Protein AF-A0A9W8LZZ2-F1 (afdb_monomer)

pLDDT: mean 73.95, std 19.13, range [32.88, 95.12]

Organism: NCBI:txid2650707

Foldseek 3Di:
DAPLVVLLVVLLVLQVCQQQHPDPVSGDDLDPPQLNSQCPDDPVSNVVSSCQLLQDLVSVCVRTLVNGDPVVVVSSVLSSQSSCLSQVDPQLPPPDDPPPDDDDDDDDDDDDDPDDPPDDSVVRSVVCRVVSVVSSVVVVVVVD

Sequence (144 aa):
RTALDDWESLLYVVCWLATFGIRSEDRRSLDENLSISLWDTNEVDAAKAKRGHMDDSRVFEDDIANKFQPHYKLLKGLAIGLHRRLFLHPGCEGARFGLATDEEIPLLDSEDTGSLPKTDPLVERSKHVNAIVTNLVDFLYFKQ

Mean predicted aligned error: 11.67 Å

Radius of gyration: 17.59 Å; Cα contacts (8 Å, |Δi|>4): 118; chains: 1; bounding box: 60×38×33 Å

Structure (mmCIF, N/CA/C/O backbone):
data_AF-A0A9W8LZZ2-F1
#
_entry.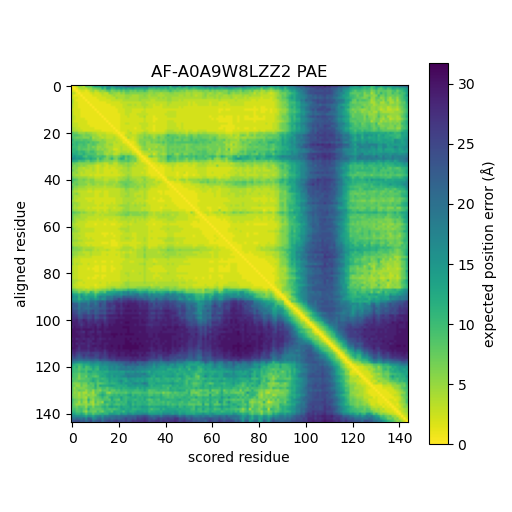id   AF-A0A9W8LZZ2-F1
#
loop_
_atom_site.group_PDB
_atom_site.id
_atom_site.type_symbol
_atom_site.label_atom_id
_atom_site.label_alt_id
_atom_site.label_comp_id
_atom_site.label_asym_id
_atom_site.label_entity_id
_atom_site.label_seq_id
_atom_site.pdbx_PDB_ins_code
_atom_site.Cartn_x
_atom_site.Cartn_y
_atom_site.Cartn_z
_atom_site.occupancy
_atom_site.B_iso_or_equiv
_atom_site.auth_seq_id
_atom_site.auth_comp_id
_atom_site.auth_asym_id
_atom_site.auth_atom_id
_atom_site.pdbx_PDB_model_num
ATOM 1 N N . ARG A 1 1 ? -0.310 5.705 -17.202 1.00 57.41 1 ARG A N 1
ATOM 2 C CA . ARG A 1 1 ? -1.059 4.666 -16.474 1.00 57.41 1 ARG A CA 1
ATOM 3 C C . ARG A 1 1 ? -0.621 3.313 -17.008 1.00 57.41 1 ARG A C 1
ATOM 5 O O . ARG A 1 1 ? -0.797 3.061 -18.195 1.00 57.41 1 ARG A O 1
ATOM 12 N N . THR A 1 2 ? 0.055 2.530 -16.181 1.00 75.44 2 THR A N 1
ATOM 13 C CA . THR A 1 2 ? 0.660 1.234 -16.502 1.00 75.44 2 THR A CA 1
ATOM 14 C C . THR A 1 2 ? 0.028 0.139 -15.643 1.00 75.44 2 THR A C 1
ATOM 16 O O . THR A 1 2 ? -0.588 0.442 -14.625 1.00 75.44 2 THR A O 1
ATOM 19 N N . ALA A 1 3 ? 0.224 -1.133 -16.001 1.00 74.56 3 ALA A N 1
ATOM 20 C CA . ALA A 1 3 ? -0.211 -2.243 -15.151 1.00 74.56 3 ALA A CA 1
ATOM 21 C C . ALA A 1 3 ? 0.404 -2.171 -13.737 1.00 74.56 3 ALA A C 1
ATOM 23 O O . ALA A 1 3 ? -0.246 -2.559 -12.771 1.00 74.56 3 ALA A O 1
ATOM 24 N N . LEU A 1 4 ? 1.627 -1.635 -13.590 1.00 78.00 4 LEU A N 1
ATOM 25 C CA . LEU A 1 4 ? 2.232 -1.399 -12.274 1.00 78.00 4 LEU A CA 1
ATOM 26 C C . LEU A 1 4 ? 1.455 -0.363 -11.458 1.00 78.00 4 LEU A C 1
ATOM 28 O O . LEU A 1 4 ? 1.286 -0.563 -10.261 1.00 78.00 4 LEU A O 1
ATOM 32 N N . ASP A 1 5 ? 0.955 0.698 -12.096 1.00 79.75 5 ASP A N 1
ATOM 33 C CA . ASP A 1 5 ? 0.160 1.729 -11.417 1.00 79.75 5 ASP A CA 1
ATOM 34 C C . ASP A 1 5 ? -1.146 1.132 -10.868 1.00 79.75 5 ASP A C 1
ATOM 36 O O . ASP A 1 5 ? -1.604 1.517 -9.791 1.00 79.75 5 ASP A O 1
ATOM 40 N N . ASP A 1 6 ? -1.739 0.167 -11.580 1.00 83.75 6 ASP A N 1
ATOM 41 C CA . ASP A 1 6 ? -2.954 -0.522 -11.138 1.00 83.75 6 ASP A CA 1
ATOM 42 C C . ASP A 1 6 ? -2.667 -1.481 -9.967 1.00 83.75 6 ASP A C 1
ATOM 44 O O . ASP A 1 6 ? -3.427 -1.511 -8.996 1.00 83.75 6 ASP A O 1
ATOM 48 N N . TRP A 1 7 ? -1.543 -2.207 -9.994 1.00 85.00 7 TRP A N 1
ATOM 49 C CA . TRP A 1 7 ? -1.111 -3.051 -8.870 1.00 85.00 7 TRP A CA 1
ATOM 50 C C . TRP A 1 7 ? -0.742 -2.245 -7.623 1.00 85.00 7 TRP A C 1
ATOM 52 O O . TRP A 1 7 ? -1.068 -2.637 -6.502 1.00 85.00 7 TRP A O 1
ATOM 62 N N . GLU A 1 8 ? -0.081 -1.108 -7.808 1.00 87.81 8 GLU A N 1
ATOM 63 C CA . GLU A 1 8 ? 0.249 -0.185 -6.730 1.00 87.81 8 GLU A CA 1
ATOM 64 C C . GLU A 1 8 ? -1.021 0.443 -6.137 1.00 87.81 8 GLU A C 1
ATOM 66 O O . GLU A 1 8 ? -1.189 0.483 -4.917 1.00 87.81 8 GLU A O 1
ATOM 71 N N . SER A 1 9 ? -1.975 0.828 -6.990 1.00 88.38 9 SER A N 1
ATOM 72 C CA . SER A 1 9 ? -3.296 1.295 -6.555 1.00 88.38 9 SER A CA 1
ATOM 73 C C . SER A 1 9 ? -4.041 0.227 -5.749 1.00 88.38 9 SER A C 1
ATOM 75 O O . SER A 1 9 ? -4.633 0.544 -4.716 1.00 88.38 9 SER A O 1
ATOM 77 N N . LEU A 1 10 ? -3.982 -1.044 -6.169 1.00 90.50 10 LEU A N 1
ATOM 78 C CA . LEU A 1 10 ? -4.553 -2.158 -5.411 1.00 90.50 10 LEU A CA 1
ATOM 79 C C . LEU A 1 10 ? -3.910 -2.278 -4.025 1.00 90.50 10 LEU A C 1
ATOM 81 O O . LEU A 1 10 ? -4.632 -2.415 -3.038 1.00 90.50 10 LEU A O 1
ATOM 85 N N . LEU A 1 11 ? -2.578 -2.199 -3.935 1.00 92.81 11 LEU A N 1
ATOM 86 C CA . LEU A 1 11 ? -1.879 -2.233 -2.651 1.00 92.81 11 LEU A CA 1
ATOM 87 C C . LEU A 1 11 ? -2.343 -1.090 -1.737 1.00 92.81 11 LEU A C 1
ATOM 89 O O . LEU A 1 11 ? -2.682 -1.349 -0.582 1.00 92.81 11 LEU A O 1
ATOM 93 N N . TYR A 1 12 ? -2.433 0.144 -2.245 1.00 93.31 12 TYR A N 1
ATOM 94 C CA . TYR A 1 12 ? -2.923 1.280 -1.458 1.00 93.31 12 TYR A CA 1
ATOM 95 C C . TYR A 1 12 ? -4.341 1.054 -0.930 1.00 93.31 12 TYR A C 1
ATOM 97 O O . TYR A 1 12 ? -4.598 1.280 0.254 1.00 93.31 12 TYR A O 1
ATOM 105 N N . VAL A 1 13 ? -5.248 0.556 -1.773 1.00 93.00 13 VAL A N 1
ATOM 106 C CA . VAL A 1 13 ? -6.630 0.254 -1.375 1.00 93.00 13 VAL A CA 1
ATOM 107 C C . VAL A 1 13 ? -6.671 -0.841 -0.309 1.00 93.00 13 VAL A C 1
ATOM 109 O O . VAL A 1 13 ? -7.367 -0.684 0.693 1.00 93.00 13 VAL A O 1
ATOM 112 N N . VAL A 1 14 ? -5.906 -1.925 -0.474 1.00 93.94 14 VAL A N 1
ATOM 113 C CA . VAL A 1 14 ? -5.834 -3.008 0.519 1.00 93.94 14 VAL A CA 1
ATOM 114 C C . VAL A 1 14 ? -5.322 -2.482 1.858 1.00 93.94 14 VAL A C 1
ATOM 116 O O . VAL A 1 14 ? -5.932 -2.769 2.885 1.00 93.94 14 VAL A O 1
ATOM 119 N N . CYS A 1 15 ? -4.250 -1.686 1.860 1.00 95.12 15 CYS A N 1
ATOM 120 C CA . CYS A 1 15 ? -3.691 -1.102 3.079 1.00 95.12 15 CYS A CA 1
ATOM 121 C C . CYS A 1 15 ? -4.690 -0.188 3.794 1.00 95.12 15 CYS A C 1
ATOM 123 O O . CYS A 1 15 ? -4.852 -0.278 5.014 1.00 95.12 15 CYS A O 1
ATOM 125 N N . TRP A 1 16 ? -5.393 0.651 3.032 1.00 94.38 16 TRP A N 1
ATOM 126 C CA . TRP A 1 16 ? -6.396 1.562 3.570 1.00 94.38 16 TRP A CA 1
ATOM 127 C C . TRP A 1 16 ? -7.559 0.804 4.210 1.00 94.38 16 TRP A C 1
ATOM 129 O O . TRP A 1 16 ? -7.871 0.993 5.386 1.00 94.38 16 TRP A O 1
ATOM 139 N N . LEU A 1 17 ? -8.159 -0.120 3.458 1.00 92.56 17 LEU A N 1
ATOM 140 C CA . LEU A 1 17 ? -9.308 -0.905 3.899 1.00 92.56 17 LEU A CA 1
ATOM 141 C C . LEU A 1 17 ? -8.969 -1.832 5.069 1.00 92.56 17 LEU A C 1
ATOM 143 O O . LEU A 1 17 ? -9.748 -1.943 6.013 1.00 92.56 17 LEU A O 1
ATOM 147 N N . ALA A 1 18 ? -7.801 -2.474 5.048 1.00 93.69 18 ALA A N 1
ATOM 148 C CA . ALA A 1 18 ? -7.378 -3.355 6.130 1.00 93.69 18 ALA A CA 1
ATOM 149 C C . ALA A 1 18 ? -7.044 -2.593 7.424 1.00 93.69 18 ALA A C 1
ATOM 151 O O . ALA A 1 18 ? -7.080 -3.184 8.504 1.00 93.69 18 ALA A O 1
ATOM 152 N N . THR A 1 19 ? -6.743 -1.295 7.342 1.00 93.81 19 THR A N 1
ATOM 153 C CA . THR A 1 19 ? -6.507 -0.451 8.521 1.00 93.81 19 THR A CA 1
ATOM 154 C C . THR A 1 19 ? -7.812 0.136 9.051 1.00 93.81 19 THR A C 1
ATOM 156 O O . THR A 1 19 ? -8.135 -0.036 10.229 1.00 93.81 19 THR A O 1
ATOM 159 N N . PHE A 1 20 ? -8.602 0.772 8.183 1.00 92.44 20 PHE A N 1
ATOM 160 C CA . PHE A 1 20 ? -9.794 1.520 8.585 1.00 92.44 20 PHE A CA 1
ATOM 161 C C . PHE A 1 20 ? -11.094 0.719 8.568 1.00 92.44 20 PHE A C 1
ATOM 163 O O . PHE A 1 20 ? -12.080 1.207 9.102 1.00 92.44 20 PHE A O 1
ATOM 170 N N . GLY A 1 21 ? -11.104 -0.503 8.039 1.00 88.88 21 GLY A N 1
ATOM 171 C CA . GLY A 1 21 ? -12.287 -1.363 8.006 1.00 88.88 21 GLY A CA 1
ATOM 172 C C . GLY A 1 21 ? -13.004 -1.342 6.659 1.00 88.88 21 GLY A C 1
ATOM 173 O O . GLY A 1 21 ? -13.178 -0.293 6.039 1.00 88.88 21 GLY A O 1
ATOM 174 N N . ILE A 1 22 ? -13.446 -2.522 6.217 1.00 84.75 22 ILE A N 1
ATOM 175 C CA . ILE A 1 22 ? -14.290 -2.688 5.021 1.00 84.75 22 ILE A CA 1
ATOM 176 C C . ILE A 1 22 ? -15.768 -2.585 5.402 1.00 84.75 22 ILE A C 1
ATOM 178 O O . ILE A 1 22 ? -16.575 -2.006 4.673 1.00 84.75 22 ILE A O 1
ATOM 182 N N . ARG A 1 23 ? -16.132 -3.172 6.546 1.00 83.06 23 ARG A N 1
ATOM 183 C CA . ARG A 1 23 ? -17.505 -3.209 7.055 1.00 83.06 23 ARG A CA 1
ATOM 184 C C . ARG A 1 23 ? -17.750 -2.026 7.981 1.00 83.06 23 ARG A C 1
ATOM 186 O O . ARG A 1 23 ? -16.837 -1.547 8.645 1.00 83.06 23 ARG A O 1
ATOM 193 N N . SER A 1 24 ? -19.004 -1.590 8.072 1.00 81.25 24 SER A N 1
ATOM 194 C CA . SER A 1 24 ? -19.400 -0.496 8.968 1.00 81.25 24 SER A CA 1
ATOM 195 C C . SER A 1 24 ? -19.089 -0.788 10.438 1.00 81.25 24 SER A C 1
ATOM 197 O O . SER A 1 24 ? -18.735 0.126 11.169 1.00 81.25 24 SER A O 1
ATOM 199 N N . GLU A 1 25 ? -19.199 -2.052 10.855 1.00 84.69 25 GLU A N 1
ATOM 200 C CA . GLU A 1 25 ? -18.903 -2.517 12.219 1.00 84.69 25 GLU A CA 1
ATOM 201 C C . GLU A 1 25 ? -17.411 -2.462 12.576 1.00 84.69 25 GLU A C 1
ATOM 203 O O . GLU A 1 25 ? -17.067 -2.259 13.736 1.00 84.69 25 GLU A O 1
ATOM 208 N N . ASP A 1 26 ? -16.539 -2.576 11.573 1.00 81.31 26 ASP A N 1
ATOM 209 C CA . ASP A 1 26 ? -15.085 -2.539 11.734 1.00 81.31 26 ASP A CA 1
ATOM 210 C C . ASP A 1 26 ? -14.530 -1.132 11.488 1.00 81.31 26 ASP A C 1
ATOM 212 O O . ASP A 1 26 ? -13.319 -0.922 11.529 1.00 81.31 26 ASP A O 1
ATOM 216 N N . ARG A 1 27 ? -15.380 -0.153 11.159 1.00 84.81 27 ARG A N 1
ATOM 217 C CA . ARG A 1 27 ? -14.911 1.136 10.660 1.00 84.81 27 ARG A CA 1
ATOM 218 C C . ARG A 1 27 ? -14.218 1.924 11.773 1.00 84.81 27 ARG A C 1
ATOM 220 O O . ARG A 1 27 ? -14.867 2.391 12.705 1.00 84.81 27 ARG A O 1
ATOM 227 N N . ARG A 1 28 ? -12.901 2.102 11.665 1.00 84.56 28 ARG A N 1
ATOM 228 C CA . ARG A 1 28 ? -12.136 3.001 12.537 1.00 84.56 28 ARG A CA 1
ATOM 229 C C . ARG A 1 28 ? -12.285 4.434 12.043 1.00 84.56 28 ARG A C 1
ATOM 231 O O . ARG A 1 28 ? -12.344 4.679 10.837 1.00 84.56 28 ARG A O 1
ATOM 238 N N . SER A 1 29 ? -12.321 5.380 12.975 1.00 81.69 29 SER A N 1
ATOM 239 C CA . SER A 1 29 ? -12.110 6.784 12.635 1.00 81.69 29 SER A CA 1
ATOM 240 C C . SER A 1 29 ? -10.706 6.970 12.063 1.00 81.69 29 SER A C 1
ATOM 242 O O . SER A 1 29 ? -9.791 6.207 12.381 1.00 81.69 29 SER A O 1
ATOM 244 N N . LEU A 1 30 ? -10.541 8.002 11.238 1.00 80.75 30 LEU A N 1
ATOM 245 C CA . LEU A 1 30 ? -9.220 8.510 10.891 1.00 80.75 30 LEU A CA 1
ATOM 246 C C . LEU A 1 30 ? -8.540 8.954 12.188 1.00 80.75 30 LEU A C 1
ATOM 248 O O . LEU A 1 30 ? -8.951 9.930 12.806 1.00 80.75 30 LEU A O 1
ATOM 252 N N . ASP A 1 31 ? -7.583 8.155 12.642 1.00 78.62 31 ASP A N 1
ATOM 253 C CA . ASP A 1 31 ? -6.747 8.441 13.801 1.00 78.62 31 ASP A CA 1
ATOM 254 C C . ASP A 1 31 ? -5.434 9.029 13.288 1.00 78.62 31 ASP A C 1
ATOM 256 O O . ASP A 1 31 ? -4.700 8.361 12.556 1.00 78.62 31 ASP A O 1
ATOM 260 N N . GLU A 1 32 ? -5.152 10.274 13.669 1.00 70.06 32 GLU A N 1
ATOM 261 C CA . GLU A 1 32 ? -3.938 11.003 13.284 1.00 70.06 32 GLU A CA 1
ATOM 262 C C . GLU A 1 32 ? -2.658 10.316 13.794 1.00 70.06 32 GLU A C 1
ATOM 264 O O . GLU A 1 32 ? -1.577 10.547 13.258 1.00 70.06 32 GLU A O 1
ATOM 269 N N . ASN A 1 33 ? -2.766 9.412 14.777 1.00 79.12 33 ASN A N 1
ATOM 270 C CA . ASN A 1 33 ? -1.636 8.620 15.268 1.00 79.12 33 ASN A CA 1
ATOM 271 C C . ASN A 1 33 ? -1.269 7.442 14.352 1.00 79.12 33 ASN A C 1
ATOM 273 O O . ASN A 1 33 ? -0.239 6.795 14.556 1.00 79.12 33 ASN A O 1
ATOM 277 N N . LEU A 1 34 ? -2.105 7.112 13.364 1.00 85.75 34 LEU A N 1
ATOM 278 C CA . LEU A 1 34 ? -1.785 6.092 12.372 1.00 85.75 34 LEU A CA 1
ATOM 279 C C . LEU A 1 34 ? -1.078 6.752 11.192 1.00 85.75 34 LEU A C 1
ATOM 281 O O . LEU A 1 34 ? -1.689 7.557 10.497 1.00 85.75 34 LEU A O 1
ATOM 285 N N . SER A 1 35 ? 0.163 6.359 10.896 1.00 86.31 35 SER A N 1
ATOM 286 C CA . SER A 1 35 ? 0.950 6.925 9.785 1.00 86.31 35 SER A CA 1
ATOM 287 C C . SER A 1 35 ? 0.205 6.874 8.444 1.00 86.31 35 SER A C 1
ATOM 289 O O . SER A 1 35 ? 0.291 7.801 7.642 1.00 86.31 35 SER A O 1
ATOM 291 N N . ILE A 1 36 ? -0.602 5.829 8.213 1.00 90.38 36 ILE A N 1
ATOM 292 C CA . ILE A 1 36 ? -1.435 5.700 7.007 1.00 90.38 36 ILE A CA 1
ATOM 293 C C . ILE A 1 36 ? -2.480 6.820 6.857 1.00 90.38 36 ILE A C 1
ATOM 295 O O . ILE A 1 36 ? -2.860 7.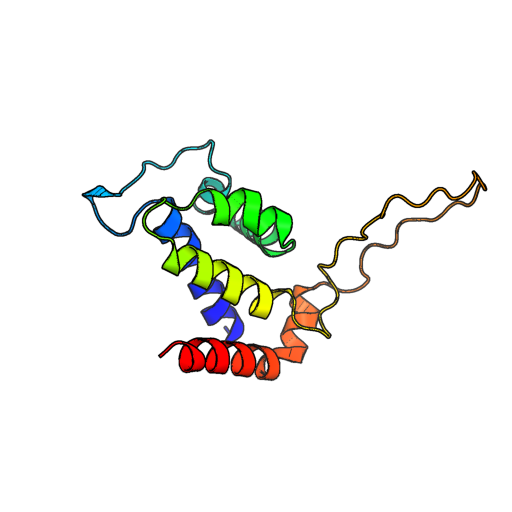115 5.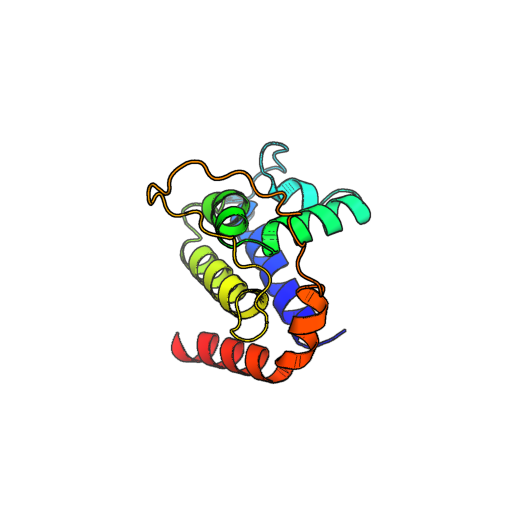730 1.00 90.38 36 ILE A O 1
ATOM 299 N N . SER A 1 37 ? -2.914 7.481 7.938 1.00 90.06 37 SER A N 1
ATOM 300 C CA . SER A 1 37 ? -3.877 8.598 7.878 1.00 90.06 37 SER A CA 1
ATOM 301 C C . SER A 1 37 ? -3.380 9.761 7.012 1.00 90.06 37 SER A C 1
ATOM 303 O O . SER A 1 37 ? -4.183 10.433 6.367 1.00 90.06 37 SER A O 1
ATOM 305 N N . LEU A 1 38 ? -2.057 9.924 6.884 1.00 90.25 38 LEU A N 1
ATOM 306 C CA . LEU A 1 38 ? -1.434 10.927 6.018 1.00 90.25 38 LEU A CA 1
ATOM 307 C C . LEU A 1 38 ? -1.789 10.752 4.533 1.00 90.25 38 LEU A C 1
ATOM 309 O O . LEU A 1 38 ? -1.637 11.690 3.754 1.00 90.25 38 LEU A O 1
ATOM 313 N N . TRP A 1 39 ? -2.279 9.582 4.114 1.00 92.12 39 TRP A N 1
ATOM 314 C CA . TRP A 1 39 ? -2.681 9.347 2.724 1.00 92.12 39 TRP A CA 1
ATOM 315 C C . TRP A 1 39 ? -3.981 10.049 2.317 1.00 92.12 39 TRP A C 1
ATOM 317 O O . TRP A 1 39 ? -4.254 10.103 1.118 1.00 92.12 39 TRP A O 1
ATOM 327 N N . ASP A 1 40 ? -4.747 10.571 3.279 1.00 88.81 40 ASP A N 1
ATOM 328 C CA . ASP A 1 40 ? -5.991 11.335 3.074 1.00 88.81 40 ASP A CA 1
ATOM 329 C C . ASP A 1 40 ? -5.799 12.841 3.328 1.00 88.81 40 ASP A C 1
ATOM 331 O O . ASP A 1 40 ? -6.735 13.588 3.599 1.00 88.81 40 ASP A O 1
ATOM 335 N N . THR A 1 41 ? -4.547 13.299 3.261 1.00 86.94 41 THR A N 1
ATOM 336 C CA . THR A 1 41 ? -4.195 14.721 3.337 1.00 86.94 41 THR A CA 1
ATOM 337 C C . THR A 1 41 ? -4.121 15.337 1.934 1.00 86.94 41 THR A C 1
ATOM 339 O O . THR A 1 41 ? -4.677 14.806 0.970 1.00 86.94 41 THR A O 1
ATOM 342 N N . ASN A 1 42 ? -3.461 16.489 1.787 1.00 90.44 42 ASN A N 1
ATOM 343 C CA . ASN A 1 42 ? -3.257 17.079 0.468 1.00 90.44 42 ASN A CA 1
ATOM 344 C C . ASN A 1 42 ? -2.397 16.166 -0.427 1.00 90.44 42 ASN A C 1
ATOM 346 O O . ASN A 1 42 ? -1.630 15.332 0.049 1.00 90.44 42 ASN A O 1
ATOM 350 N N . GLU A 1 43 ? -2.509 16.352 -1.742 1.00 85.81 43 GLU A N 1
ATOM 351 C CA . GLU A 1 43 ? -1.890 15.472 -2.739 1.00 85.81 43 GLU A CA 1
ATOM 352 C C . GLU A 1 43 ? -0.368 15.331 -2.574 1.00 85.81 43 GLU A C 1
ATOM 354 O O . GLU A 1 43 ? 0.168 14.232 -2.719 1.00 85.81 43 GLU A O 1
ATOM 359 N N . VAL A 1 44 ? 0.325 16.421 -2.228 1.00 86.56 44 VAL A N 1
ATOM 360 C CA . VAL A 1 44 ? 1.788 16.438 -2.087 1.00 86.56 44 VAL A CA 1
ATOM 361 C C . VAL A 1 44 ? 2.226 15.618 -0.876 1.00 86.56 44 VAL A C 1
ATOM 363 O O . VAL A 1 44 ? 3.099 14.753 -0.995 1.00 86.56 44 VAL A O 1
ATOM 366 N N . ASP A 1 45 ? 1.598 15.846 0.274 1.00 85.50 45 ASP A N 1
ATOM 367 C CA . ASP A 1 45 ? 1.924 15.135 1.511 1.00 85.50 45 ASP A CA 1
ATOM 368 C C . ASP A 1 45 ? 1.508 13.665 1.436 1.00 85.50 45 ASP A C 1
ATOM 370 O O . ASP A 1 45 ? 2.285 12.781 1.808 1.00 85.50 45 ASP A O 1
ATOM 374 N N . ALA A 1 46 ? 0.344 13.379 0.846 1.00 87.44 46 ALA A N 1
ATOM 375 C CA . ALA A 1 46 ? -0.111 12.019 0.601 1.00 87.44 46 ALA A CA 1
ATOM 376 C C . ALA A 1 46 ? 0.851 11.253 -0.320 1.00 87.44 46 ALA A C 1
ATOM 378 O O . ALA A 1 46 ? 1.171 10.094 -0.044 1.00 87.44 46 ALA A O 1
ATOM 379 N N . ALA A 1 47 ? 1.350 11.878 -1.392 1.00 84.38 47 ALA A N 1
ATOM 380 C CA . ALA A 1 47 ? 2.328 11.260 -2.287 1.00 84.38 47 ALA A CA 1
ATOM 381 C C . ALA A 1 47 ? 3.660 10.980 -1.573 1.00 84.38 47 ALA A C 1
ATOM 383 O O . ALA A 1 47 ? 4.213 9.885 -1.700 1.00 84.38 47 ALA A O 1
ATOM 384 N N . LYS A 1 48 ? 4.156 11.936 -0.775 1.00 84.81 48 LYS A N 1
ATOM 385 C CA . LYS A 1 48 ? 5.391 11.776 0.005 1.00 84.81 48 LYS A CA 1
ATOM 386 C C . LYS A 1 48 ? 5.266 10.663 1.048 1.00 84.81 48 LYS A C 1
ATOM 388 O O . LYS A 1 48 ? 6.169 9.835 1.154 1.00 84.81 48 LYS A O 1
ATOM 393 N N . ALA A 1 49 ? 4.149 10.612 1.771 1.00 88.69 49 ALA A N 1
ATOM 394 C CA . ALA A 1 49 ? 3.877 9.575 2.761 1.00 88.69 49 ALA A CA 1
ATOM 395 C C . ALA A 1 49 ? 3.761 8.190 2.111 1.00 88.69 49 ALA A C 1
ATOM 397 O O . ALA A 1 49 ? 4.387 7.240 2.572 1.00 88.69 49 ALA A O 1
ATOM 398 N N . LYS A 1 50 ? 3.015 8.063 1.003 1.00 88.31 50 LYS A N 1
ATOM 399 C CA . LYS A 1 50 ? 2.921 6.806 0.238 1.00 88.31 50 LYS A CA 1
ATOM 400 C C . LYS A 1 50 ? 4.294 6.328 -0.213 1.00 88.31 50 LYS A C 1
ATOM 402 O O . LYS A 1 50 ? 4.624 5.171 0.020 1.00 88.31 50 LYS A O 1
ATOM 407 N N . ARG A 1 51 ? 5.117 7.220 -0.774 1.00 85.56 51 ARG A N 1
ATOM 408 C CA . ARG A 1 51 ? 6.489 6.885 -1.170 1.00 85.56 51 ARG A CA 1
ATOM 409 C C . ARG A 1 51 ? 7.305 6.379 0.018 1.00 85.56 51 ARG A C 1
ATOM 411 O O . ARG A 1 51 ? 7.869 5.299 -0.075 1.00 85.56 51 ARG A O 1
ATOM 418 N N . GLY A 1 52 ? 7.322 7.115 1.131 1.00 84.88 52 GLY A N 1
ATOM 419 C CA . GLY A 1 52 ? 8.071 6.726 2.331 1.00 84.88 52 GLY A CA 1
ATOM 420 C C . GLY A 1 52 ? 7.646 5.366 2.891 1.00 84.88 52 GLY A C 1
ATOM 421 O O . GLY A 1 52 ? 8.498 4.551 3.225 1.00 84.88 52 GLY A O 1
ATOM 422 N N . HIS A 1 53 ? 6.341 5.085 2.921 1.00 89.81 53 HIS A N 1
ATOM 423 C CA . HIS A 1 53 ? 5.825 3.808 3.416 1.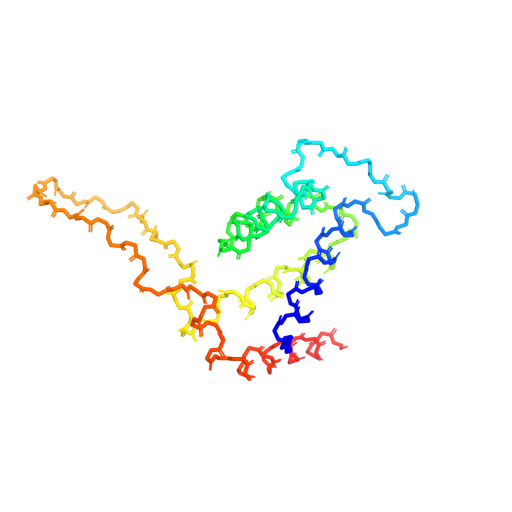00 89.81 53 HIS A CA 1
ATOM 424 C C . HIS A 1 53 ? 6.069 2.626 2.471 1.00 89.81 53 HIS A C 1
ATOM 426 O O . HIS A 1 53 ? 6.050 1.492 2.933 1.00 89.81 53 HIS A O 1
ATOM 432 N N . MET A 1 54 ? 6.225 2.856 1.162 1.00 86.69 54 MET A N 1
ATOM 433 C CA . MET A 1 54 ? 6.401 1.779 0.179 1.00 86.69 54 MET A CA 1
ATOM 434 C C . MET A 1 54 ? 7.860 1.499 -0.162 1.00 86.69 54 MET A C 1
ATOM 436 O O . MET A 1 54 ? 8.148 0.410 -0.653 1.00 86.69 54 MET A O 1
ATOM 440 N N . ASP A 1 55 ? 8.763 2.447 0.088 1.00 80.62 55 ASP A N 1
ATOM 441 C CA . ASP A 1 55 ? 10.176 2.300 -0.254 1.00 80.62 55 ASP A CA 1
ATOM 442 C C . ASP A 1 55 ? 10.815 1.191 0.591 1.00 80.62 55 ASP A C 1
ATOM 444 O O . ASP A 1 55 ? 11.343 0.231 0.051 1.00 80.62 55 ASP A O 1
ATOM 448 N N . ASP A 1 56 ? 10.663 1.219 1.916 1.00 81.31 56 ASP A N 1
ATOM 449 C CA . ASP A 1 56 ? 11.302 0.232 2.787 1.00 81.31 56 ASP A CA 1
ATOM 450 C C . ASP A 1 56 ? 10.340 -0.839 3.326 1.00 81.31 56 ASP A C 1
ATOM 452 O O . ASP A 1 56 ? 9.227 -0.561 3.768 1.00 81.31 56 ASP A O 1
ATOM 456 N N . SER A 1 57 ? 10.803 -2.091 3.337 1.00 85.44 57 SER A N 1
ATOM 457 C CA . SER A 1 57 ? 10.018 -3.233 3.825 1.00 85.44 57 SER A CA 1
ATOM 458 C C . SER A 1 57 ? 9.719 -3.196 5.325 1.00 85.44 57 SER A C 1
ATOM 460 O O . SER A 1 57 ? 8.637 -3.616 5.729 1.00 85.44 57 SER A O 1
ATOM 462 N N . ARG A 1 58 ? 10.642 -2.691 6.153 1.00 86.50 58 ARG A N 1
ATOM 463 C CA . ARG A 1 58 ? 10.440 -2.567 7.603 1.00 86.50 58 ARG A CA 1
ATOM 464 C C . ARG A 1 58 ? 9.476 -1.431 7.890 1.00 86.50 58 ARG A C 1
ATOM 466 O O . ARG A 1 58 ? 8.521 -1.641 8.624 1.00 86.50 58 ARG A O 1
ATOM 473 N N . VAL A 1 59 ? 9.665 -0.283 7.238 1.00 89.25 59 VAL A N 1
ATOM 474 C CA . VAL A 1 59 ? 8.739 0.857 7.326 1.00 89.25 59 VAL A CA 1
ATOM 475 C C . VAL A 1 59 ? 7.336 0.427 6.901 1.00 89.25 59 VAL A C 1
ATOM 477 O O . VAL A 1 59 ? 6.375 0.661 7.630 1.00 89.25 59 VAL A O 1
ATOM 480 N N . PHE A 1 60 ? 7.200 -0.280 5.776 1.00 91.56 60 PHE A N 1
ATOM 481 C CA . PHE A 1 60 ? 5.913 -0.820 5.347 1.00 91.56 60 PHE A CA 1
ATOM 482 C C . PHE A 1 60 ? 5.293 -1.748 6.403 1.00 91.56 60 PHE A C 1
ATOM 484 O O . PHE A 1 60 ? 4.107 -1.638 6.727 1.00 91.56 60 PHE A O 1
ATOM 491 N N . GLU A 1 61 ? 6.068 -2.690 6.941 1.00 92.38 61 GLU A N 1
ATOM 492 C CA . GLU A 1 61 ? 5.549 -3.633 7.928 1.00 92.38 61 GLU A CA 1
ATOM 493 C C . GLU A 1 61 ? 5.145 -2.926 9.238 1.00 92.38 61 GLU A C 1
ATOM 495 O O . GLU A 1 61 ? 4.043 -3.178 9.733 1.00 92.38 61 GLU A O 1
ATOM 500 N N . ASP A 1 62 ? 5.956 -2.002 9.754 1.00 91.88 62 ASP A N 1
ATOM 501 C CA . ASP A 1 62 ? 5.749 -1.331 11.044 1.00 91.88 62 ASP A CA 1
ATOM 502 C C . ASP A 1 62 ? 4.677 -0.241 11.007 1.00 91.88 62 ASP A C 1
ATOM 504 O O . ASP A 1 62 ? 3.789 -0.214 11.873 1.00 91.88 62 ASP A O 1
ATOM 508 N N . ASP A 1 63 ? 4.708 0.613 9.987 1.00 91.31 63 ASP A N 1
ATOM 509 C CA . ASP A 1 63 ? 3.831 1.780 9.902 1.00 91.31 63 ASP A CA 1
ATOM 510 C C . ASP A 1 63 ? 2.490 1.460 9.240 1.00 91.31 63 ASP A C 1
ATOM 512 O O . ASP A 1 63 ? 1.498 2.149 9.494 1.00 91.31 63 ASP A O 1
ATOM 516 N N . ILE A 1 64 ? 2.427 0.389 8.437 1.00 94.31 64 ILE A N 1
ATOM 517 C CA . ILE A 1 64 ? 1.229 0.005 7.684 1.00 94.31 64 ILE A CA 1
ATOM 518 C C . ILE A 1 64 ? 0.723 -1.374 8.104 1.00 94.31 64 ILE A C 1
ATOM 520 O O . ILE A 1 64 ? -0.326 -1.483 8.745 1.00 94.31 64 ILE A O 1
ATOM 524 N N . ALA A 1 65 ? 1.445 -2.447 7.775 1.00 93.94 65 ALA A N 1
ATOM 525 C CA . ALA A 1 65 ? 0.907 -3.806 7.891 1.00 93.94 65 ALA A CA 1
ATOM 526 C C . ALA A 1 65 ? 0.609 -4.219 9.347 1.00 93.94 65 ALA A C 1
ATOM 528 O O . ALA A 1 65 ? -0.308 -5.005 9.608 1.00 93.94 65 ALA A O 1
ATOM 529 N N . ASN A 1 66 ? 1.363 -3.700 10.318 1.00 93.75 66 ASN A N 1
ATOM 530 C CA . ASN A 1 66 ? 1.166 -3.942 11.747 1.00 93.75 66 ASN A CA 1
ATOM 531 C C . ASN A 1 66 ? -0.016 -3.162 12.340 1.00 93.75 66 ASN A C 1
ATOM 533 O O . ASN A 1 66 ? -0.484 -3.514 13.422 1.00 93.75 66 ASN A O 1
ATOM 537 N N . LYS A 1 67 ? -0.549 -2.162 11.628 1.00 93.50 67 LYS A N 1
ATOM 538 C CA . LYS A 1 67 ? -1.717 -1.373 12.057 1.00 93.50 67 LYS A CA 1
ATOM 539 C C . LYS A 1 67 ? -3.051 -1.948 11.583 1.00 93.50 67 LYS A C 1
ATOM 541 O O . LYS A 1 67 ? -4.111 -1.501 12.039 1.00 93.50 67 LYS A O 1
ATOM 546 N N . PHE A 1 68 ? -3.006 -2.956 10.710 1.00 94.25 68 PHE A N 1
ATOM 547 C CA . PHE A 1 68 ? -4.193 -3.625 10.187 1.00 94.25 68 PHE A CA 1
ATOM 548 C C . PHE A 1 68 ? -5.040 -4.205 11.314 1.00 94.25 68 PHE A C 1
ATOM 550 O O . PHE A 1 68 ? -4.543 -4.593 12.376 1.00 94.25 68 PHE A O 1
ATOM 557 N N . GLN A 1 69 ? -6.344 -4.297 11.078 1.00 91.50 69 GLN A N 1
ATOM 558 C CA . GLN A 1 69 ? -7.229 -4.881 12.072 1.00 91.50 69 GLN A CA 1
ATOM 559 C C . GLN A 1 69 ? -6.924 -6.373 12.266 1.00 91.50 69 GLN A C 1
ATOM 561 O O . GLN A 1 69 ? -6.674 -7.081 11.285 1.00 91.50 69 GLN A O 1
ATOM 566 N N . PRO A 1 70 ? -6.981 -6.891 13.509 1.00 90.38 70 PRO A N 1
ATOM 567 C CA . PRO A 1 70 ? -6.540 -8.254 13.814 1.00 90.38 70 PRO A CA 1
ATOM 568 C C . PRO A 1 70 ? -7.241 -9.363 13.019 1.00 90.38 70 PRO A C 1
ATOM 570 O O . PRO A 1 70 ? -6.658 -10.429 12.811 1.00 90.38 70 PRO A O 1
ATOM 573 N N . HIS A 1 71 ? -8.484 -9.139 12.583 1.00 89.00 71 HIS A N 1
ATOM 574 C CA . HIS A 1 71 ? -9.268 -10.111 11.820 1.00 89.00 71 HIS A CA 1
ATOM 575 C C . HIS A 1 71 ? -8.946 -10.108 10.311 1.00 89.00 71 HIS A C 1
ATOM 577 O O . HIS A 1 71 ? -9.253 -11.077 9.622 1.00 89.00 71 HIS A O 1
ATOM 583 N N . TYR A 1 72 ? -8.237 -9.099 9.789 1.00 90.94 72 TYR A N 1
ATOM 584 C CA . TYR A 1 72 ? -7.825 -9.010 8.381 1.00 90.94 72 TYR A CA 1
ATOM 585 C C . TYR A 1 72 ? -6.455 -9.661 8.102 1.00 90.94 72 TYR A C 1
ATOM 587 O O . TYR A 1 72 ? -5.657 -9.166 7.304 1.00 90.94 72 TYR A O 1
ATOM 595 N N . LYS A 1 73 ? -6.168 -10.816 8.720 1.00 89.75 73 LYS A N 1
ATOM 596 C CA . LYS A 1 73 ? -4.877 -11.525 8.565 1.00 89.75 73 LYS A CA 1
ATOM 597 C C . LYS A 1 73 ? -4.554 -11.879 7.110 1.00 89.75 73 LYS A C 1
ATOM 599 O O . LYS A 1 73 ? -3.399 -11.796 6.699 1.00 89.75 73 LYS A O 1
ATOM 604 N N . LEU A 1 74 ? -5.571 -12.247 6.328 1.00 89.12 74 LEU A N 1
ATOM 605 C CA . LEU A 1 74 ? -5.407 -12.550 4.903 1.00 89.12 74 LEU A CA 1
ATOM 606 C C . LEU A 1 74 ? -5.012 -11.307 4.101 1.00 89.12 74 LEU A C 1
ATOM 608 O O . LEU A 1 74 ? -4.100 -11.388 3.282 1.00 89.12 74 LEU A O 1
ATOM 612 N N . LEU A 1 75 ? -5.629 -10.153 4.383 1.00 91.06 75 LEU A N 1
ATOM 613 C CA . LEU A 1 75 ? -5.267 -8.887 3.738 1.00 91.06 75 LEU A CA 1
ATOM 614 C C . LEU A 1 75 ? -3.863 -8.439 4.137 1.00 91.06 75 LEU A C 1
ATOM 616 O O . LEU A 1 75 ? -3.127 -7.960 3.283 1.00 91.06 75 LEU A O 1
ATOM 620 N N . LYS A 1 76 ? -3.448 -8.670 5.390 1.00 92.94 76 LYS A N 1
ATOM 621 C CA . LYS A 1 76 ? -2.060 -8.443 5.818 1.00 92.94 76 LYS A CA 1
ATOM 622 C C . LYS A 1 76 ? -1.075 -9.270 4.993 1.00 92.94 76 LYS A C 1
ATOM 624 O O . LYS A 1 76 ? -0.116 -8.729 4.452 1.00 92.94 76 LYS A O 1
ATOM 629 N N . GLY A 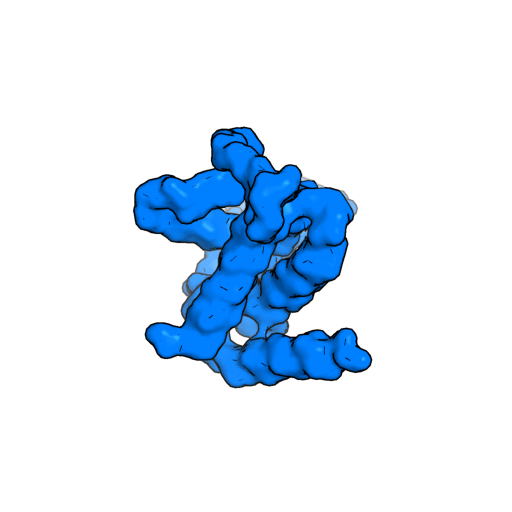1 77 ? -1.336 -10.571 4.851 1.00 89.75 77 GLY A N 1
ATOM 630 C CA . GLY A 1 77 ? -0.503 -11.453 4.032 1.00 89.75 77 GLY A CA 1
ATOM 631 C C . GLY A 1 77 ? -0.481 -11.058 2.551 1.00 89.75 77 GLY A C 1
ATOM 632 O O . GLY A 1 77 ? 0.574 -11.114 1.921 1.00 89.75 77 GLY A O 1
ATOM 633 N N . LEU A 1 78 ? -1.625 -10.632 2.005 1.00 90.56 78 LEU A N 1
ATOM 634 C CA . LEU A 1 78 ? -1.736 -10.117 0.640 1.00 90.56 78 LEU A CA 1
ATOM 635 C C . LEU A 1 78 ? -0.908 -8.838 0.463 1.00 90.56 78 LEU A C 1
ATOM 637 O O . LEU A 1 78 ? -0.094 -8.779 -0.450 1.00 90.56 78 LEU A O 1
ATOM 641 N N . ALA A 1 79 ? -1.063 -7.855 1.351 1.00 92.88 79 ALA A N 1
ATOM 642 C CA . ALA A 1 79 ? -0.374 -6.571 1.271 1.00 92.88 79 ALA A CA 1
ATOM 643 C C . ALA A 1 79 ? 1.153 -6.727 1.346 1.00 92.88 79 ALA A C 1
ATOM 645 O O . ALA A 1 79 ? 1.858 -6.192 0.498 1.00 92.88 79 ALA A O 1
ATOM 646 N N . ILE A 1 80 ? 1.662 -7.537 2.283 1.00 91.00 80 ILE A N 1
ATOM 647 C CA . ILE A 1 80 ? 3.099 -7.850 2.380 1.00 91.00 80 ILE A CA 1
ATOM 648 C C . ILE A 1 80 ? 3.583 -8.578 1.117 1.00 91.00 80 ILE A C 1
ATOM 650 O O . ILE A 1 80 ? 4.647 -8.274 0.582 1.00 91.00 80 ILE A O 1
ATOM 654 N N . GLY A 1 81 ? 2.803 -9.538 0.610 1.00 87.12 81 GLY A N 1
ATOM 655 C CA . GLY A 1 81 ? 3.150 -10.285 -0.600 1.00 87.12 81 GLY A CA 1
ATOM 656 C C . GLY A 1 81 ? 3.208 -9.418 -1.861 1.00 87.12 81 GLY A C 1
ATOM 657 O O . GLY A 1 81 ? 4.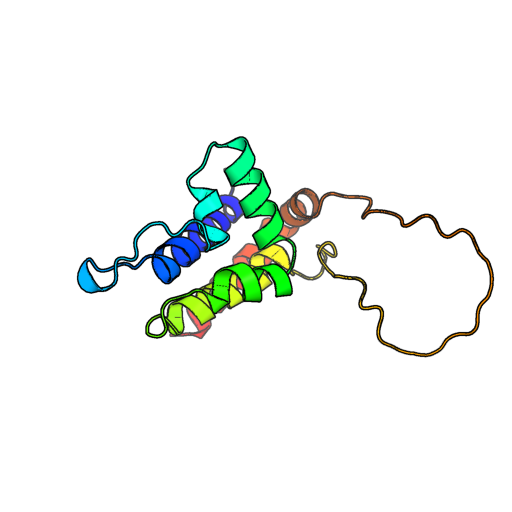106 -9.619 -2.683 1.00 87.12 81 GLY A O 1
ATOM 658 N N . LEU A 1 82 ? 2.275 -8.468 -1.987 1.00 88.62 82 LEU A N 1
ATOM 659 C CA . LEU A 1 82 ? 2.227 -7.463 -3.049 1.00 88.62 82 LEU A CA 1
ATOM 660 C C . LEU A 1 82 ? 3.390 -6.477 -2.920 1.00 88.62 82 LEU A C 1
ATOM 662 O O . LEU A 1 82 ? 4.107 -6.287 -3.896 1.00 88.62 82 LEU A O 1
ATOM 666 N N . HIS A 1 83 ? 3.621 -5.912 -1.728 1.00 89.56 83 HIS A N 1
ATOM 667 C CA . HIS A 1 83 ? 4.721 -4.976 -1.465 1.00 89.56 83 HIS A CA 1
ATOM 668 C C . HIS A 1 83 ? 6.069 -5.573 -1.874 1.00 89.56 83 HIS A C 1
ATOM 670 O O . HIS A 1 83 ? 6.759 -5.014 -2.723 1.00 89.56 83 HIS A O 1
ATOM 676 N N . ARG A 1 84 ? 6.391 -6.779 -1.386 1.00 84.69 84 ARG A N 1
ATOM 677 C CA . ARG A 1 84 ? 7.658 -7.452 -1.715 1.00 84.69 84 ARG A CA 1
ATOM 678 C C . ARG A 1 84 ? 7.848 -7.654 -3.218 1.00 84.69 84 ARG A C 1
ATOM 680 O O . ARG A 1 84 ? 8.952 -7.503 -3.722 1.00 84.69 84 ARG A O 1
ATOM 687 N N . ARG A 1 85 ? 6.791 -8.001 -3.953 1.00 82.50 85 ARG A N 1
ATOM 688 C CA . ARG A 1 85 ? 6.884 -8.250 -5.403 1.00 82.50 85 ARG A CA 1
ATOM 689 C C . ARG A 1 85 ? 6.923 -6.972 -6.227 1.00 82.50 85 ARG A C 1
ATOM 691 O O . ARG A 1 85 ? 7.592 -6.951 -7.253 1.00 82.50 85 ARG A O 1
ATOM 698 N N . LEU A 1 86 ? 6.218 -5.934 -5.786 1.00 80.31 86 LEU A N 1
ATOM 699 C CA . LEU A 1 86 ? 6.184 -4.639 -6.456 1.00 80.31 86 LEU A CA 1
ATOM 700 C C . LEU A 1 86 ? 7.470 -3.845 -6.231 1.00 80.31 86 LEU A C 1
ATOM 702 O O . LEU A 1 86 ? 7.970 -3.242 -7.174 1.00 80.31 86 LEU A O 1
ATOM 706 N N . PHE A 1 87 ? 8.001 -3.847 -5.009 1.00 78.06 87 PHE A N 1
ATOM 707 C CA . PHE A 1 87 ? 9.060 -2.922 -4.598 1.00 78.06 87 PHE A CA 1
ATOM 708 C C . PHE A 1 87 ? 10.408 -3.597 -4.314 1.00 78.06 87 PHE A C 1
ATOM 710 O O . PHE A 1 87 ? 11.421 -2.911 -4.308 1.00 78.06 87 PHE A O 1
ATOM 717 N N . LEU A 1 88 ? 10.468 -4.927 -4.144 1.00 71.88 88 LEU A N 1
ATOM 718 C CA . LEU A 1 88 ? 11.716 -5.653 -3.836 1.00 71.88 88 LEU A CA 1
ATOM 719 C C . LEU A 1 88 ? 12.130 -6.654 -4.932 1.00 71.88 88 LEU A C 1
ATOM 721 O O . LEU A 1 88 ? 12.767 -7.671 -4.646 1.00 71.88 88 LEU A O 1
ATOM 725 N N . HIS A 1 89 ? 11.758 -6.412 -6.193 1.00 67.31 89 HIS A N 1
ATOM 726 C CA . HIS A 1 89 ? 12.148 -7.294 -7.295 1.00 67.31 89 HIS A CA 1
ATOM 727 C C . HIS A 1 89 ? 13.676 -7.244 -7.540 1.00 67.31 89 HIS A C 1
ATOM 729 O O . HIS A 1 89 ? 14.219 -6.150 -7.723 1.00 67.31 89 HIS A O 1
ATOM 735 N N . PRO A 1 90 ? 14.392 -8.391 -7.585 1.00 53.38 90 PRO A N 1
ATOM 736 C CA . PRO A 1 90 ? 15.816 -8.427 -7.938 1.00 53.38 90 PRO A CA 1
ATOM 737 C C . PRO A 1 90 ? 16.080 -7.789 -9.311 1.00 53.38 90 PRO A C 1
ATOM 739 O O . PRO A 1 90 ? 15.504 -8.205 -10.313 1.00 53.38 90 PRO A O 1
ATOM 742 N N . GLY A 1 91 ? 16.945 -6.770 -9.337 1.00 53.09 91 GLY A N 1
ATOM 743 C CA . GLY A 1 91 ? 17.183 -5.884 -10.489 1.00 53.09 91 GLY A CA 1
ATOM 744 C C . GLY A 1 91 ? 16.720 -4.441 -10.251 1.00 53.09 91 GLY A C 1
ATOM 745 O O . GLY A 1 91 ? 17.257 -3.519 -10.850 1.00 53.09 91 GLY A O 1
ATOM 746 N N . CYS A 1 92 ? 15.804 -4.237 -9.301 1.00 52.56 92 CYS A N 1
ATOM 747 C CA . CYS A 1 92 ? 15.405 -2.932 -8.773 1.00 52.56 92 CYS A CA 1
ATOM 748 C C . CYS A 1 92 ? 16.053 -2.714 -7.395 1.00 52.56 92 CYS A C 1
ATOM 750 O O . CYS A 1 92 ? 15.355 -2.409 -6.433 1.00 52.56 92 CYS A O 1
ATOM 752 N N . GLU A 1 93 ? 17.365 -2.967 -7.258 1.00 49.78 93 GLU A N 1
ATOM 753 C CA . GLU A 1 93 ? 18.093 -2.793 -5.988 1.00 49.78 93 GLU A CA 1
ATOM 754 C C . GLU A 1 93 ? 18.215 -1.308 -5.609 1.00 49.78 93 GLU A C 1
ATOM 756 O O . GLU A 1 93 ? 19.222 -0.636 -5.790 1.00 49.78 93 GLU A O 1
ATOM 761 N N . GLY A 1 94 ? 17.114 -0.825 -5.072 1.00 44.78 94 GLY A N 1
ATOM 762 C CA . GLY A 1 94 ? 16.855 0.412 -4.369 1.00 44.78 94 GLY A CA 1
ATOM 763 C C . GLY A 1 94 ? 15.399 0.204 -3.983 1.00 44.78 94 GLY A C 1
ATOM 764 O O . GLY A 1 94 ? 14.523 0.389 -4.801 1.00 44.78 94 GLY A O 1
ATOM 765 N N . ALA A 1 95 ? 15.110 -0.538 -2.926 1.00 43.53 95 ALA A N 1
ATOM 766 C CA . ALA A 1 95 ? 15.267 -0.058 -1.569 1.00 43.53 95 ALA A CA 1
ATOM 767 C C . ALA A 1 95 ? 15.769 -1.155 -0.618 1.00 43.53 95 ALA A C 1
ATOM 769 O O . ALA A 1 95 ? 15.085 -1.602 0.303 1.00 43.53 95 ALA A O 1
ATOM 770 N N . ARG A 1 96 ? 17.001 -1.622 -0.838 1.00 38.25 96 ARG A N 1
ATOM 771 C CA . ARG A 1 96 ? 17.735 -2.318 0.219 1.00 38.25 96 ARG A CA 1
ATOM 772 C C . ARG A 1 96 ? 18.401 -1.281 1.115 1.00 38.25 96 ARG A C 1
ATOM 774 O O . ARG A 1 96 ? 19.300 -0.569 0.676 1.00 38.25 96 ARG A O 1
ATOM 781 N N . PHE A 1 97 ? 17.980 -1.250 2.378 1.00 36.03 97 PHE A N 1
ATOM 782 C CA . PHE A 1 97 ? 18.813 -0.779 3.478 1.00 36.03 97 PHE A CA 1
ATOM 783 C C . PHE A 1 97 ? 20.203 -1.413 3.376 1.00 36.03 97 PHE A C 1
ATOM 785 O O . PHE A 1 97 ? 20.331 -2.636 3.259 1.00 36.03 97 PHE A O 1
ATOM 792 N N . GLY A 1 98 ? 21.230 -0.577 3.524 1.00 32.97 98 GLY A N 1
ATOM 793 C CA . GLY A 1 98 ? 22.481 -1.012 4.117 1.00 32.97 98 GLY A CA 1
ATOM 794 C C . GLY A 1 98 ? 22.170 -1.540 5.513 1.00 32.97 98 GLY A C 1
ATOM 795 O O . GLY A 1 98 ? 21.916 -0.781 6.445 1.00 32.97 98 GLY A O 1
ATOM 796 N N . LEU A 1 99 ? 22.134 -2.861 5.645 1.00 35.25 99 LEU A N 1
ATOM 797 C CA . LEU A 1 99 ? 22.372 -3.505 6.920 1.00 35.25 99 LEU A CA 1
ATOM 798 C C . LEU A 1 99 ? 23.832 -3.212 7.271 1.00 35.25 99 LEU A C 1
ATOM 800 O O . LEU A 1 99 ? 24.728 -3.910 6.807 1.00 35.25 99 LEU A O 1
ATOM 804 N N . ALA A 1 100 ? 24.072 -2.187 8.084 1.00 34.38 100 ALA A N 1
ATOM 805 C CA . ALA A 1 100 ? 25.192 -2.255 9.006 1.00 34.38 100 ALA A CA 1
ATOM 806 C C . ALA A 1 100 ? 24.851 -3.391 9.982 1.00 34.38 100 ALA A C 1
ATOM 808 O O . ALA A 1 100 ? 24.121 -3.200 10.951 1.00 34.38 100 ALA A O 1
ATOM 809 N N . THR A 1 101 ? 25.235 -4.615 9.628 1.00 34.56 101 THR A N 1
ATOM 810 C CA . THR A 1 101 ? 25.336 -5.702 10.596 1.00 34.56 101 THR A CA 1
ATOM 811 C C . THR A 1 101 ? 26.544 -5.420 11.472 1.00 34.56 101 THR A C 1
ATOM 813 O O . THR A 1 101 ? 27.618 -5.133 10.949 1.00 34.56 101 THR A O 1
ATOM 816 N N . ASP A 1 102 ? 26.331 -5.498 12.782 1.00 38.47 102 ASP A N 1
ATOM 817 C CA . ASP A 1 102 ? 27.330 -5.431 13.846 1.00 38.47 102 ASP A CA 1
ATOM 818 C C . ASP A 1 102 ? 28.461 -6.462 13.653 1.00 38.47 102 ASP A C 1
ATOM 820 O O . ASP A 1 102 ? 28.458 -7.528 14.265 1.00 38.47 102 ASP A O 1
ATOM 824 N N . GLU A 1 103 ? 29.455 -6.149 12.826 1.00 39.62 103 GLU A N 1
ATOM 825 C CA . GLU A 1 103 ? 30.790 -6.736 12.937 1.00 39.62 103 GLU A CA 1
ATOM 826 C C . GLU A 1 103 ? 31.796 -5.613 13.192 1.00 39.62 103 GLU A C 1
ATOM 828 O O . GLU A 1 103 ? 31.952 -4.683 12.400 1.00 39.62 103 GLU A O 1
ATOM 833 N N . GLU A 1 104 ? 32.437 -5.693 14.357 1.00 45.75 104 GLU A N 1
ATOM 834 C CA . GLU A 1 104 ? 33.552 -4.857 14.789 1.00 45.75 104 GLU A CA 1
ATOM 835 C C . GLU A 1 104 ? 34.601 -4.720 13.672 1.00 45.75 104 GLU A C 1
ATOM 837 O O . GLU A 1 104 ? 35.271 -5.691 13.320 1.00 45.75 104 GLU A O 1
ATOM 842 N N . ILE A 1 105 ? 34.804 -3.505 13.148 1.00 37.16 105 ILE A N 1
ATOM 843 C CA . ILE A 1 105 ? 35.998 -3.168 12.359 1.00 37.16 105 ILE A CA 1
ATOM 844 C C . ILE A 1 105 ? 36.642 -1.907 12.960 1.00 37.16 105 ILE A C 1
ATOM 846 O O . ILE A 1 105 ? 35.927 -0.953 13.278 1.00 37.16 105 ILE A O 1
ATOM 850 N N . PRO A 1 106 ? 37.976 -1.890 13.169 1.00 32.88 106 PRO A N 1
ATOM 851 C CA . PRO A 1 106 ? 38.658 -0.827 13.898 1.00 32.88 106 PRO A CA 1
ATOM 852 C C . PRO A 1 106 ? 38.603 0.508 13.155 1.00 32.88 106 PRO A C 1
ATOM 854 O O . PRO A 1 106 ? 38.714 0.547 11.931 1.00 32.88 106 PRO A O 1
ATOM 857 N N . LEU A 1 107 ? 38.513 1.588 13.937 1.00 43.25 107 LEU A N 1
ATOM 858 C CA . LEU A 1 107 ? 38.683 2.983 13.526 1.00 43.25 107 LEU A CA 1
ATOM 859 C C . LEU A 1 107 ? 39.817 3.140 12.500 1.00 43.25 107 LEU A C 1
ATOM 861 O O . LEU A 1 107 ? 40.993 3.026 12.848 1.00 43.25 107 LEU A O 1
ATOM 865 N N . LEU A 1 108 ? 39.454 3.448 11.259 1.00 38.34 108 LEU A N 1
ATOM 866 C CA . LEU A 1 108 ? 40.356 3.994 10.255 1.00 38.34 108 LEU A CA 1
ATOM 867 C C . LEU A 1 108 ? 39.626 5.122 9.533 1.00 38.34 108 LEU A C 1
ATOM 869 O O . LEU A 1 108 ? 38.632 4.906 8.842 1.00 38.34 108 LEU A O 1
ATOM 873 N N . ASP A 1 109 ? 40.132 6.329 9.766 1.00 43.25 109 ASP A N 1
ATOM 874 C CA . ASP A 1 109 ? 39.711 7.573 9.144 1.00 43.25 109 ASP A CA 1
ATOM 875 C C . ASP A 1 109 ? 39.697 7.436 7.617 1.00 43.25 109 ASP A C 1
ATOM 877 O O . ASP A 1 109 ? 40.731 7.228 6.982 1.00 43.25 109 ASP A O 1
ATOM 881 N N . SER A 1 110 ? 38.521 7.572 7.014 1.00 42.19 110 SER A N 1
ATOM 882 C CA . SER A 1 110 ? 38.379 7.791 5.579 1.00 42.19 110 SER A CA 1
ATOM 883 C C . SER A 1 110 ? 37.042 8.470 5.330 1.00 42.19 110 SER A C 1
ATOM 885 O O . SER A 1 110 ? 35.988 7.926 5.650 1.00 42.19 110 SER A O 1
ATOM 887 N N . GLU A 1 111 ? 37.097 9.675 4.771 1.00 48.09 111 GLU A N 1
ATOM 888 C CA . GLU A 1 111 ? 35.945 10.439 4.310 1.00 48.09 111 GLU A CA 1
ATOM 889 C C . GLU A 1 111 ? 35.182 9.640 3.240 1.00 48.09 111 GLU A C 1
ATOM 891 O O . GLU A 1 111 ? 35.539 9.671 2.065 1.00 48.09 111 GLU A O 1
ATOM 896 N N . ASP A 1 112 ? 34.140 8.905 3.636 1.00 34.59 112 ASP A N 1
ATOM 897 C CA . ASP A 1 112 ? 33.229 8.246 2.700 1.00 34.59 112 ASP A CA 1
ATOM 898 C C . ASP A 1 112 ? 31.920 9.034 2.626 1.00 34.59 112 ASP A C 1
ATOM 900 O O . ASP A 1 112 ? 31.087 9.060 3.537 1.00 34.59 112 ASP A O 1
ATOM 904 N N . THR A 1 113 ? 31.780 9.767 1.528 1.00 40.38 113 THR A N 1
ATOM 905 C CA . THR A 1 113 ? 30.571 10.510 1.199 1.00 40.38 113 THR A CA 1
ATOM 906 C C . THR A 1 113 ? 29.514 9.506 0.768 1.00 40.38 113 THR A C 1
ATOM 908 O O . THR A 1 113 ? 29.549 8.990 -0.345 1.00 40.38 113 THR A O 1
ATOM 911 N N . GLY A 1 114 ? 28.558 9.249 1.666 1.00 41.25 114 GLY A N 1
ATOM 912 C CA . GLY A 1 114 ? 27.391 8.402 1.437 1.00 41.25 114 GLY A CA 1
ATOM 913 C C . GLY A 1 114 ? 26.707 8.710 0.105 1.00 41.25 114 GLY A C 1
ATOM 914 O O . GLY A 1 114 ? 25.923 9.652 -0.022 1.00 41.25 114 GLY A O 1
ATOM 915 N N . SER A 1 115 ? 27.019 7.897 -0.900 1.00 40.53 115 SER A N 1
ATOM 916 C CA . SER A 1 115 ? 26.402 7.937 -2.217 1.00 40.53 115 SER A CA 1
ATOM 917 C C . SER A 1 115 ? 24.959 7.451 -2.092 1.00 40.53 115 SER A C 1
ATOM 919 O O . SER A 1 115 ? 24.708 6.248 -2.059 1.00 40.53 115 SER A O 1
ATOM 921 N N . LEU A 1 116 ? 24.006 8.388 -2.082 1.00 46.81 116 LEU A N 1
ATOM 922 C CA . LEU A 1 116 ? 22.602 8.122 -2.420 1.00 46.81 116 LEU A CA 1
ATOM 923 C C . LEU A 1 116 ? 22.520 7.228 -3.678 1.00 46.81 116 LEU A C 1
ATOM 925 O O . LEU A 1 116 ? 23.356 7.376 -4.579 1.00 46.81 116 LEU A O 1
ATOM 929 N N . PRO A 1 117 ? 21.537 6.314 -3.781 1.00 46.31 117 PRO A N 1
ATOM 930 C CA . PRO A 1 117 ? 21.384 5.489 -4.973 1.00 46.31 117 PRO A CA 1
ATOM 931 C C . PRO A 1 117 ? 21.264 6.389 -6.212 1.00 46.31 117 PRO A C 1
ATOM 933 O O . PRO A 1 117 ? 20.423 7.284 -6.273 1.00 46.31 117 PRO A O 1
ATOM 936 N N . LYS A 1 118 ? 22.149 6.162 -7.195 1.00 54.38 118 LYS A N 1
ATOM 937 C CA . LYS A 1 118 ? 22.304 6.971 -8.423 1.00 54.38 118 LYS A CA 1
ATOM 938 C C . LYS A 1 118 ? 21.059 7.009 -9.318 1.00 54.38 118 LYS A C 1
ATOM 940 O O . LYS A 1 118 ? 21.029 7.801 -10.260 1.00 54.38 118 LYS A O 1
ATOM 945 N N . THR A 1 119 ? 20.047 6.193 -9.033 1.00 51.09 119 THR A N 1
ATOM 946 C CA . THR A 1 119 ? 18.835 6.099 -9.841 1.00 51.09 119 THR A CA 1
ATOM 947 C C . THR A 1 119 ? 17.616 5.878 -8.958 1.00 51.09 119 THR A C 1
ATOM 949 O O . THR A 1 119 ? 17.670 5.093 -8.015 1.00 51.09 119 THR A O 1
ATOM 952 N N . ASP A 1 120 ? 16.521 6.578 -9.267 1.00 55.16 120 ASP A N 1
ATOM 953 C CA . ASP A 1 120 ? 15.259 6.444 -8.542 1.00 55.16 120 ASP A CA 1
ATOM 954 C C . ASP A 1 120 ? 14.736 4.995 -8.669 1.00 55.16 120 ASP A C 1
ATOM 956 O O . ASP A 1 120 ? 14.492 4.540 -9.796 1.00 55.16 120 ASP A O 1
ATOM 960 N N . PRO A 1 121 ? 14.535 4.279 -7.547 1.00 56.12 121 PRO A N 1
ATOM 961 C CA . PRO A 1 121 ? 13.876 2.973 -7.481 1.00 56.12 121 PRO A CA 1
ATOM 962 C C . PRO A 1 121 ? 12.672 2.797 -8.406 1.00 56.12 121 PRO A C 1
ATOM 964 O O . PRO A 1 121 ? 12.511 1.769 -9.065 1.00 56.12 121 PRO A O 1
ATOM 967 N N . LEU A 1 122 ? 11.828 3.827 -8.496 1.00 59.88 122 LEU A N 1
ATOM 968 C CA . LEU A 1 122 ? 10.585 3.806 -9.262 1.00 59.88 122 LEU A CA 1
ATOM 969 C C . LEU A 1 122 ? 10.844 3.851 -10.776 1.00 59.88 122 LEU A C 1
ATOM 971 O O . LEU A 1 122 ? 10.089 3.273 -11.568 1.00 59.88 122 LEU A O 1
ATOM 975 N N . VAL A 1 123 ? 11.937 4.499 -11.186 1.00 63.56 123 VAL A N 1
ATOM 976 C CA . VAL A 1 123 ? 12.373 4.568 -12.586 1.00 63.56 123 VAL A CA 1
ATOM 977 C C . VAL A 1 123 ? 12.980 3.236 -13.021 1.00 63.56 123 VAL A C 1
ATOM 979 O O . VAL A 1 123 ? 12.658 2.749 -14.105 1.00 63.56 123 VAL A O 1
ATOM 982 N N . GLU A 1 124 ? 13.791 2.600 -12.175 1.00 64.75 124 GLU A N 1
ATOM 983 C CA . GLU A 1 124 ? 14.338 1.265 -12.460 1.00 64.75 124 GLU A CA 1
ATOM 984 C C . GLU A 1 124 ? 13.237 0.195 -12.487 1.00 64.75 124 GLU A C 1
ATOM 986 O O . GLU A 1 124 ? 13.193 -0.623 -13.408 1.00 64.75 124 GLU A O 1
ATOM 991 N N . ARG A 1 125 ? 12.250 0.277 -11.583 1.00 67.25 125 ARG A N 1
ATOM 992 C CA . ARG A 1 125 ? 11.068 -0.607 -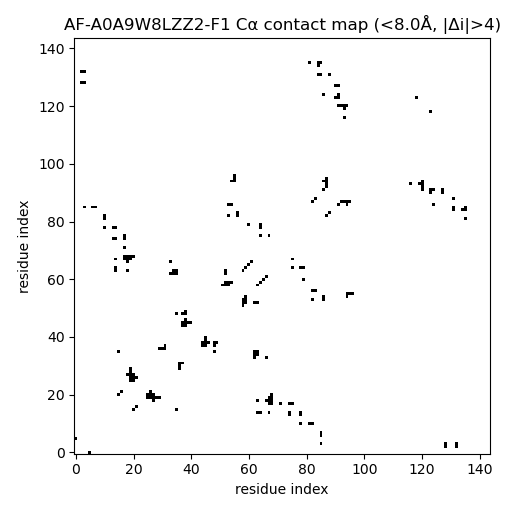11.565 1.00 67.25 125 ARG A CA 1
ATOM 993 C C . ARG A 1 125 ? 10.318 -0.627 -12.895 1.00 67.25 125 ARG A C 1
ATOM 995 O O . ARG A 1 125 ? 9.855 -1.678 -13.342 1.00 67.25 125 ARG A O 1
ATOM 1002 N N . SER A 1 126 ? 10.239 0.522 -13.562 1.00 66.50 126 SER A N 1
ATOM 1003 C CA . SER A 1 126 ? 9.557 0.654 -14.854 1.00 66.50 126 SER A CA 1
ATOM 1004 C C . SER A 1 126 ? 10.224 -0.158 -15.974 1.00 66.50 126 SER A C 1
ATOM 1006 O O . SER A 1 126 ? 9.562 -0.514 -16.947 1.00 66.50 126 SER A O 1
ATOM 1008 N N . LYS A 1 127 ? 11.504 -0.526 -15.838 1.00 70.75 127 LYS A N 1
ATOM 1009 C CA . LYS A 1 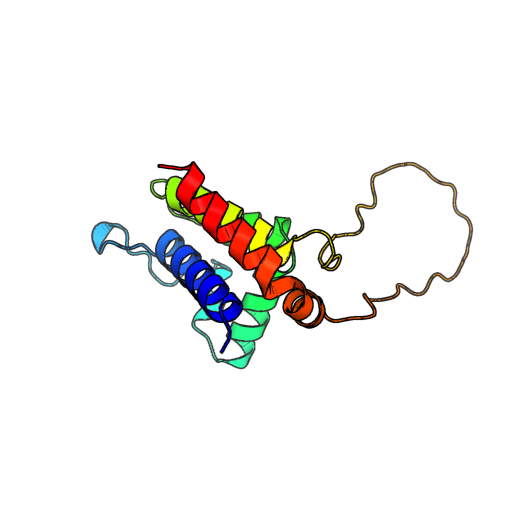127 ? 12.207 -1.390 -16.803 1.00 70.75 127 LYS A CA 1
ATOM 1010 C C . LYS A 1 127 ? 11.851 -2.870 -16.646 1.00 70.75 127 LYS A C 1
ATOM 1012 O O . LYS A 1 127 ? 12.010 -3.640 -17.589 1.00 70.75 127 LYS A O 1
ATOM 1017 N N . HIS A 1 128 ? 11.324 -3.263 -15.484 1.00 67.12 128 HIS A N 1
ATOM 1018 C CA . HIS A 1 128 ? 11.020 -4.652 -15.133 1.00 67.12 128 HIS A CA 1
ATOM 1019 C C . HIS A 1 128 ? 9.514 -4.960 -15.059 1.00 67.12 128 HIS A C 1
ATOM 1021 O O . HIS A 1 128 ? 9.129 -6.013 -14.551 1.00 67.12 128 HIS A O 1
ATOM 1027 N N . VAL A 1 129 ? 8.655 -4.085 -15.603 1.00 73.94 129 VAL A N 1
ATOM 1028 C CA . VAL A 1 129 ? 7.178 -4.187 -15.560 1.00 73.94 129 VAL A CA 1
ATOM 1029 C C . VAL A 1 129 ? 6.671 -5.603 -15.835 1.00 73.94 129 VAL A C 1
ATOM 1031 O O . VAL A 1 129 ? 5.934 -6.153 -15.024 1.00 73.94 129 VAL A O 1
ATOM 1034 N N . ASN A 1 130 ? 7.085 -6.218 -16.946 1.00 72.69 130 ASN A N 1
ATOM 1035 C CA . ASN A 1 130 ? 6.576 -7.535 -17.336 1.00 72.69 130 ASN A CA 1
ATOM 1036 C C . ASN A 1 130 ? 6.975 -8.633 -16.340 1.00 72.69 130 ASN A C 1
ATOM 1038 O O . ASN A 1 130 ? 6.155 -9.483 -16.014 1.00 72.69 130 ASN A O 1
ATOM 1042 N N . ALA A 1 131 ? 8.203 -8.600 -15.816 1.00 72.94 131 ALA A N 1
ATOM 1043 C CA . ALA A 1 131 ? 8.669 -9.582 -14.838 1.00 72.94 131 ALA A CA 1
ATOM 1044 C C . ALA A 1 131 ? 7.927 -9.445 -13.498 1.00 72.94 131 ALA A C 1
ATOM 1046 O O . ALA A 1 131 ? 7.521 -10.449 -12.913 1.00 72.94 131 ALA A O 1
ATOM 1047 N N . ILE A 1 132 ? 7.691 -8.207 -13.052 1.00 71.06 132 ILE A N 1
ATOM 1048 C CA . ILE A 1 132 ? 6.934 -7.904 -11.830 1.00 71.06 132 ILE A CA 1
ATOM 1049 C C . ILE A 1 132 ? 5.479 -8.359 -11.973 1.00 71.06 132 ILE A C 1
ATOM 1051 O O . ILE A 1 132 ? 4.964 -9.055 -11.099 1.00 71.06 132 ILE A O 1
ATOM 1055 N N . VAL A 1 133 ? 4.824 -8.018 -13.087 1.00 73.69 133 VAL A N 1
ATOM 1056 C CA . VAL A 1 133 ? 3.424 -8.388 -13.343 1.00 73.69 133 VAL A CA 1
ATOM 1057 C C . VAL A 1 133 ? 3.255 -9.906 -13.397 1.00 73.69 133 VAL A C 1
ATOM 1059 O O . VAL A 1 133 ? 2.339 -10.420 -12.760 1.00 73.69 133 VAL A O 1
ATOM 1062 N N . THR A 1 134 ? 4.150 -10.639 -14.065 1.00 73.50 134 THR A N 1
ATOM 1063 C CA . THR A 1 134 ? 4.111 -12.111 -14.076 1.00 73.50 134 THR A CA 1
ATOM 1064 C C . THR A 1 134 ? 4.230 -12.687 -12.663 1.00 73.50 134 THR A C 1
ATOM 1066 O O . THR A 1 134 ? 3.413 -13.511 -12.266 1.00 73.50 134 THR A O 1
ATOM 1069 N N . ASN A 1 135 ? 5.164 -12.181 -11.850 1.00 72.69 135 ASN A N 1
ATOM 1070 C CA . ASN A 1 135 ? 5.338 -12.634 -10.465 1.00 72.69 135 ASN A CA 1
ATOM 1071 C C . ASN A 1 135 ? 4.105 -12.363 -9.579 1.00 72.69 135 ASN A C 1
ATOM 1073 O O . ASN A 1 135 ? 3.815 -13.122 -8.650 1.00 72.69 135 ASN A O 1
ATOM 1077 N N . LEU A 1 136 ? 3.394 -11.260 -9.837 1.00 75.12 136 LEU A N 1
ATOM 1078 C CA . LEU A 1 136 ? 2.159 -10.890 -9.138 1.00 75.12 136 LEU A CA 1
ATOM 1079 C C . LEU A 1 136 ? 0.987 -11.786 -9.535 1.00 75.12 136 LEU A C 1
ATOM 1081 O O . LEU A 1 136 ? 0.237 -12.231 -8.668 1.00 75.12 136 LEU A O 1
ATOM 1085 N N . VAL A 1 137 ? 0.858 -12.071 -10.830 1.00 73.56 137 VAL A N 1
ATOM 1086 C CA . VAL A 1 137 ? -0.139 -12.997 -11.371 1.00 73.56 137 VAL A CA 1
ATOM 1087 C C . VAL A 1 137 ? 0.071 -14.384 -10.764 1.00 73.56 137 VAL A C 1
ATOM 1089 O O . VAL A 1 137 ? -0.838 -14.898 -10.113 1.00 73.56 137 VAL A O 1
ATOM 1092 N N . ASP A 1 138 ? 1.280 -14.938 -10.855 1.00 74.12 138 ASP A N 1
ATOM 1093 C CA . ASP A 1 138 ? 1.598 -16.264 -10.316 1.00 74.12 138 ASP A CA 1
ATOM 1094 C C . ASP A 1 138 ? 1.295 -16.363 -8.815 1.00 74.12 138 ASP A C 1
ATOM 1096 O O . ASP A 1 138 ? 0.724 -17.347 -8.351 1.00 74.12 138 ASP A O 1
ATOM 1100 N N . PHE A 1 139 ? 1.601 -15.315 -8.046 1.00 73.62 139 PHE A N 1
ATOM 1101 C CA . PHE A 1 139 ? 1.316 -15.266 -6.613 1.00 73.62 139 PHE A CA 1
ATOM 1102 C C . PHE A 1 139 ? -0.172 -15.377 -6.268 1.00 73.62 139 PHE A C 1
ATOM 1104 O O . PHE A 1 139 ? -0.517 -16.013 -5.270 1.00 73.62 139 PHE A O 1
ATOM 1111 N N . LEU A 1 140 ? -1.047 -14.763 -7.065 1.00 70.25 140 LEU A N 1
ATOM 1112 C CA . LEU A 1 140 ? -2.489 -14.837 -6.841 1.00 70.25 140 LEU A CA 1
ATOM 1113 C C . LEU A 1 140 ? -3.063 -16.194 -7.249 1.00 70.25 140 LEU A C 1
ATOM 1115 O O . LEU A 1 140 ? -3.956 -16.696 -6.569 1.00 70.25 140 LEU A O 1
ATOM 1119 N N . TYR A 1 141 ? -2.538 -16.800 -8.317 1.00 65.00 141 TYR A N 1
ATOM 1120 C CA . TYR A 1 141 ? -3.007 -18.099 -8.801 1.00 65.00 141 TYR A CA 1
ATOM 1121 C C . TYR A 1 141 ? -2.481 -19.284 -7.975 1.00 65.00 141 TYR A C 1
ATOM 1123 O O . TYR A 1 141 ? -3.176 -20.287 -7.867 1.00 65.00 141 TYR A O 1
ATOM 1131 N N . PHE A 1 142 ? -1.322 -19.174 -7.314 1.00 52.19 142 PHE A N 1
ATOM 1132 C CA . PHE A 1 142 ? -0.772 -20.246 -6.462 1.00 52.19 142 PHE A CA 1
ATOM 1133 C C . PHE A 1 142 ? -1.449 -20.381 -5.083 1.00 52.19 142 PHE A C 1
ATOM 1135 O O . PHE A 1 142 ? -1.084 -21.257 -4.299 1.00 52.19 142 PHE A O 1
ATOM 1142 N N . LYS A 1 143 ? -2.386 -19.487 -4.740 1.00 48.69 143 LYS A N 1
ATOM 1143 C CA . LYS A 1 143 ? -3.124 -19.501 -3.463 1.00 48.69 143 LYS A CA 1
ATOM 1144 C C . LYS A 1 143 ? -4.593 -19.942 -3.578 1.00 48.69 143 LYS A C 1
ATOM 1146 O O . LYS A 1 143 ? -5.306 -19.831 -2.579 1.00 48.69 143 LYS A O 1
ATOM 1151 N N . GLN A 1 144 ? -5.033 -20.422 -4.746 1.00 44.28 144 GLN A N 1
ATOM 1152 C CA . GLN A 1 144 ? -6.292 -21.170 -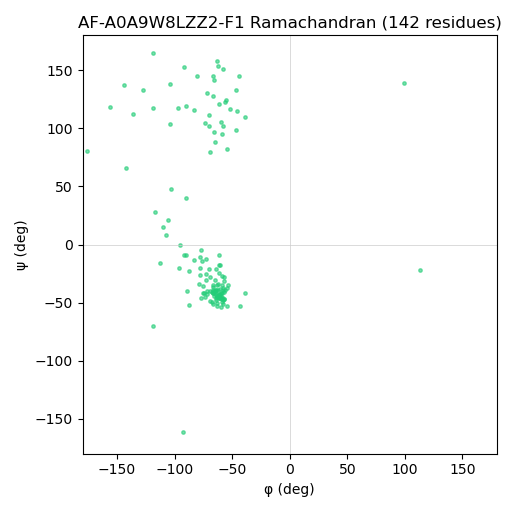4.907 1.00 44.28 144 GLN A CA 1
ATOM 1153 C C . GLN A 1 144 ? -6.058 -22.663 -4.684 1.00 44.28 144 GLN A C 1
ATOM 1155 O O . GLN A 1 144 ? -6.964 -23.296 -4.101 1.00 44.28 144 GLN A O 1
#

Secondary structure (DSSP, 8-state):
--HHHHHHHHHHHHHHHHHH-SSGGG-----TTSGGGGGGS-HHHHHHHHHHHHH-HHHIIIIIGGGS-TT-HHHHHHHHHHHHHHH--TT---S----------------------SS-HHHHHGGGHHHHHHHHHHHHHTT-

Solvent-accessible surface area (backbone atoms only — not comparable to full-atom values): 8714 Å² total; per-residue (Å²): 142,51,75,65,55,54,53,52,49,49,44,52,50,50,55,49,34,38,43,34,34,84,49,82,93,56,50,51,75,89,44,87,87,40,68,64,47,44,59,78,53,60,72,69,57,15,50,51,47,52,49,58,39,57,50,32,69,63,48,26,42,63,53,44,54,66,57,35,42,85,87,41,56,68,56,41,54,49,46,56,56,47,48,47,46,72,43,59,40,93,87,26,89,41,50,70,76,82,75,83,68,96,66,96,73,81,95,69,96,69,96,74,78,84,75,69,78,93,59,60,37,72,64,50,41,64,78,42,47,69,64,40,50,50,55,53,52,52,57,62,64,74,72,114